Protein AF-A0A1Y0Y977-F1 (afdb_monomer_lite)

Organism: NCBI:txid481145

Secondary structure (DSSP, 8-state):
------HHHHHHHHTTGGGTSS---------HHHHHHHHHHHHHHHHHHTSHHHHTT--SSHHHHHHHHHHHHHHHHT-

InterPro domains:
  IPR025668 Transposase DDE domain [PF13586] (27-76)

Structure (mmCIF, N/CA/C/O backbone):
data_AF-A0A1Y0Y977-F1
#
_entry.id   AF-A0A1Y0Y977-F1
#
loop_
_atom_site.group_PDB
_atom_site.id
_atom_site.type_symbol
_atom_site.label_atom_id
_atom_site.label_alt_id
_atom_site.label_comp_id
_atom_site.label_asym_id
_atom_site.label_entity_id
_atom_site.label_seq_id
_atom_site.pdbx_PDB_ins_code
_atom_site.Cartn_x
_atom_site.Cartn_y
_atom_site.Cartn_z
_atom_site.occupancy
_atom_site.B_iso_or_equiv
_atom_site.auth_seq_id
_atom_site.auth_comp_id
_atom_site.auth_asym_id
_atom_site.auth_atom_id
_atom_site.pdbx_PDB_model_num
ATOM 1 N N . MET A 1 1 ? 23.204 51.979 -7.734 1.00 44.38 1 MET A N 1
ATOM 2 C CA . MET A 1 1 ? 24.049 51.238 -6.776 1.00 44.38 1 MET A CA 1
ATOM 3 C C . MET A 1 1 ? 24.138 49.796 -7.263 1.00 44.38 1 MET A C 1
ATOM 5 O O . MET A 1 1 ? 23.372 48.954 -6.827 1.00 44.38 1 MET A O 1
ATOM 9 N N . ALA A 1 2 ? 24.974 49.552 -8.273 1.00 48.84 2 ALA A N 1
ATOM 10 C CA . ALA A 1 2 ? 25.248 48.213 -8.786 1.00 48.84 2 ALA A CA 1
ATOM 11 C C . ALA A 1 2 ? 26.616 47.818 -8.234 1.00 48.84 2 ALA A C 1
ATOM 13 O O . ALA A 1 2 ? 27.579 48.555 -8.435 1.00 48.84 2 ALA A O 1
ATOM 14 N N . LEU A 1 3 ? 26.682 46.723 -7.478 1.00 54.72 3 LEU A N 1
ATOM 15 C CA . LEU A 1 3 ? 27.942 46.155 -7.008 1.00 54.72 3 LEU A CA 1
ATOM 16 C C . LEU A 1 3 ? 28.693 45.616 -8.232 1.00 54.72 3 LEU A C 1
ATOM 18 O O . LEU A 1 3 ? 28.502 44.471 -8.631 1.00 54.72 3 LEU A O 1
ATOM 22 N N . SER A 1 4 ? 29.491 46.468 -8.879 1.00 57.62 4 SER A N 1
ATOM 23 C CA . SER A 1 4 ? 30.453 46.029 -9.883 1.00 57.62 4 SER A CA 1
ATOM 24 C C . SER A 1 4 ? 31.565 45.298 -9.143 1.00 57.62 4 SER A C 1
ATOM 26 O O . SER A 1 4 ? 32.382 45.928 -8.470 1.00 57.62 4 SER A O 1
ATOM 28 N N . LEU A 1 5 ? 31.529 43.972 -9.219 1.00 63.16 5 LEU A N 1
ATOM 29 C CA . LEU A 1 5 ? 32.549 43.077 -8.684 1.00 63.16 5 LEU A CA 1
ATOM 30 C C . LEU A 1 5 ? 33.945 43.545 -9.133 1.00 63.16 5 LEU A C 1
ATOM 32 O O . LEU A 1 5 ? 34.118 43.973 -10.279 1.00 63.16 5 LEU A O 1
ATOM 36 N N . THR A 1 6 ? 34.922 43.506 -8.225 1.00 63.81 6 THR A N 1
ATOM 37 C CA . THR A 1 6 ? 36.309 43.874 -8.542 1.00 63.81 6 THR A CA 1
ATOM 38 C C . THR A 1 6 ? 36.874 42.910 -9.595 1.00 63.81 6 THR A C 1
ATOM 40 O O . THR A 1 6 ? 36.388 41.782 -9.712 1.00 63.81 6 THR A O 1
ATOM 43 N N . PRO A 1 7 ? 37.882 43.315 -10.394 1.00 58.03 7 PRO A N 1
ATOM 44 C CA . PRO A 1 7 ? 38.424 42.471 -11.466 1.00 58.03 7 PRO A CA 1
ATOM 45 C C . PRO A 1 7 ? 38.856 41.080 -10.984 1.00 58.03 7 PRO A C 1
ATOM 47 O O . PRO A 1 7 ? 38.713 40.108 -11.718 1.00 58.03 7 PRO A O 1
ATOM 50 N N . GLU A 1 8 ? 39.299 40.989 -9.730 1.00 59.06 8 GLU A N 1
ATOM 51 C CA . GLU A 1 8 ? 39.710 39.749 -9.066 1.00 59.06 8 GLU A CA 1
ATOM 52 C C . GLU A 1 8 ? 38.515 38.835 -8.737 1.00 59.06 8 GLU A C 1
ATOM 54 O O . GLU A 1 8 ? 38.572 37.628 -8.938 1.00 59.06 8 GLU A O 1
ATOM 59 N N . GLN A 1 9 ? 37.362 39.397 -8.360 1.00 58.44 9 GLN A N 1
ATOM 60 C CA . GLN A 1 9 ? 36.137 38.609 -8.163 1.00 58.44 9 GLN A CA 1
ATOM 61 C C . GLN A 1 9 ? 35.581 38.042 -9.481 1.00 58.44 9 GLN A C 1
ATOM 63 O O . GLN A 1 9 ? 34.817 37.079 -9.464 1.00 58.44 9 GLN A O 1
ATOM 68 N N . ARG A 1 10 ? 35.938 38.638 -10.630 1.00 54.81 10 ARG A N 1
ATOM 69 C CA . ARG A 1 10 ? 35.530 38.165 -11.964 1.00 54.81 10 ARG A CA 1
ATOM 70 C C . ARG A 1 10 ? 36.285 36.905 -12.385 1.00 54.81 10 ARG A C 1
ATOM 72 O O . ARG A 1 10 ? 35.715 36.063 -13.076 1.00 54.81 10 ARG A O 1
ATOM 79 N N . THR A 1 11 ? 37.547 36.779 -11.985 1.00 56.12 11 THR A N 1
ATOM 80 C CA . THR A 1 11 ? 38.340 35.579 -12.259 1.00 56.12 11 THR A CA 1
ATOM 81 C C . THR A 1 11 ? 37.881 34.420 -11.385 1.00 56.12 11 THR A C 1
ATOM 83 O O . THR A 1 11 ? 37.704 33.330 -11.905 1.00 56.12 11 THR A O 1
ATOM 86 N N . ASP A 1 12 ? 37.508 34.668 -10.128 1.00 54.53 12 ASP A N 1
ATOM 87 C CA . ASP A 1 12 ? 37.018 33.611 -9.232 1.00 54.53 12 ASP A CA 1
ATOM 88 C C . ASP A 1 12 ? 35.685 32.984 -9.684 1.00 54.53 12 ASP A C 1
ATOM 90 O O . ASP A 1 12 ? 35.488 31.780 -9.539 1.00 54.53 12 ASP A O 1
ATOM 94 N N . ILE A 1 13 ? 34.764 33.765 -10.273 1.00 55.53 13 ILE A N 1
ATOM 95 C CA . ILE A 1 13 ? 33.518 33.208 -10.840 1.00 55.53 13 ILE A CA 1
ATOM 96 C C . ILE A 1 13 ? 33.743 32.460 -12.161 1.00 55.53 13 ILE A C 1
ATOM 98 O O . ILE A 1 13 ? 33.002 31.528 -12.454 1.00 55.53 13 ILE A O 1
ATOM 102 N N . THR A 1 14 ? 34.756 32.845 -12.945 1.00 57.81 14 THR A N 1
ATOM 103 C CA . THR A 1 14 ? 35.083 32.180 -14.221 1.00 57.81 14 THR A CA 1
ATOM 104 C C . THR A 1 14 ? 35.703 30.803 -13.962 1.00 57.81 14 THR A C 1
ATOM 106 O O . THR A 1 14 ? 35.421 29.849 -14.677 1.00 57.81 14 THR A O 1
ATOM 109 N N . GLU A 1 15 ? 36.470 30.668 -12.878 1.00 57.25 15 GLU A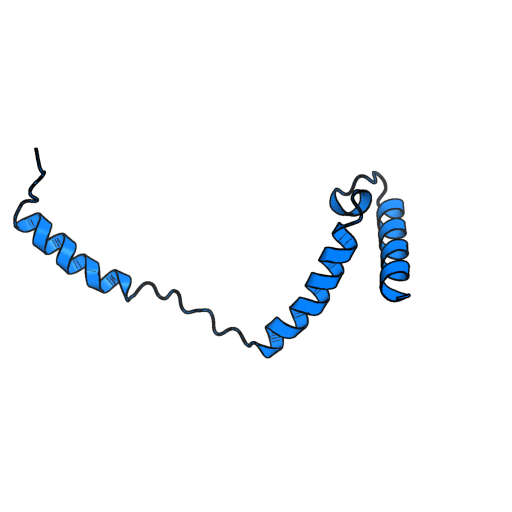 N 1
ATOM 110 C CA . GLU A 1 15 ? 37.059 29.395 -12.435 1.00 57.25 15 GLU A CA 1
ATOM 111 C C . GLU A 1 15 ? 36.045 28.474 -11.721 1.00 57.25 15 GLU A C 1
ATOM 113 O O . GLU A 1 15 ? 36.349 27.313 -11.452 1.00 57.25 15 GLU A O 1
ATOM 118 N N . ALA A 1 16 ? 34.836 28.962 -11.408 1.00 55.00 16 ALA A N 1
ATOM 119 C CA . ALA A 1 16 ? 33.765 28.180 -10.779 1.00 55.00 16 ALA A CA 1
ATOM 120 C C . ALA A 1 16 ? 32.797 27.530 -11.790 1.00 55.00 16 ALA A C 1
ATOM 122 O O . ALA A 1 16 ? 32.114 26.561 -11.450 1.00 55.00 16 ALA A O 1
ATOM 123 N N . GLU A 1 17 ? 32.774 27.995 -13.045 1.00 58.34 17 GLU A N 1
ATOM 124 C CA . GLU A 1 17 ? 31.988 27.387 -14.128 1.00 58.34 17 GLU A CA 1
ATOM 125 C C . GLU A 1 17 ? 32.378 25.945 -14.526 1.00 58.34 17 GLU A C 1
ATOM 127 O O . GLU A 1 17 ? 31.462 25.214 -14.911 1.00 58.34 17 GLU A O 1
ATOM 132 N N . PRO A 1 18 ? 33.627 25.438 -14.385 1.00 58.06 18 PRO A N 1
ATOM 133 C CA . PRO A 1 18 ? 33.925 24.063 -14.780 1.00 58.06 18 PRO A CA 1
ATOM 134 C C . PRO A 1 18 ? 33.364 23.038 -13.780 1.00 58.06 18 PRO A C 1
ATOM 136 O O . PRO A 1 18 ? 33.297 21.852 -14.083 1.00 58.06 18 PRO A O 1
ATOM 139 N N . LEU A 1 19 ? 32.915 23.480 -12.598 1.00 56.94 19 LEU A N 1
ATOM 140 C CA . LEU A 1 19 ? 32.367 22.613 -11.551 1.00 56.94 19 LEU A CA 1
ATOM 141 C C . LEU A 1 19 ? 30.858 22.373 -11.676 1.00 56.94 19 LEU A C 1
ATOM 143 O O . LEU A 1 19 ? 30.322 21.548 -10.938 1.00 56.94 19 LEU A O 1
ATOM 147 N N . LEU A 1 20 ? 30.164 23.054 -12.597 1.00 54.66 20 LEU A N 1
ATOM 148 C CA . LEU A 1 20 ? 28.758 22.756 -12.900 1.00 54.66 20 LEU A CA 1
ATOM 149 C C . LEU A 1 20 ? 28.605 21.578 -13.872 1.00 54.66 20 LEU A C 1
ATOM 151 O O . LEU A 1 20 ? 27.604 20.867 -13.794 1.00 54.66 20 LEU A O 1
ATOM 155 N N . ASP A 1 21 ? 29.617 21.317 -14.700 1.00 56.44 21 ASP A N 1
ATOM 156 C CA . ASP A 1 21 ? 29.665 20.162 -15.606 1.00 56.44 21 ASP A CA 1
ATOM 157 C C . ASP A 1 21 ? 30.119 18.877 -14.883 1.00 56.44 21 ASP A C 1
ATOM 159 O O . ASP A 1 21 ? 29.852 17.765 -15.343 1.00 56.44 21 ASP A O 1
ATOM 163 N N . GLU A 1 22 ? 30.756 19.027 -13.714 1.00 60.44 22 GLU A N 1
ATOM 164 C CA . GLU A 1 22 ? 31.170 17.942 -12.813 1.00 60.44 22 GLU A CA 1
ATOM 165 C C . GLU A 1 22 ? 30.145 17.604 -11.728 1.00 60.44 22 GLU A C 1
ATOM 167 O O . GLU A 1 22 ? 30.336 16.634 -10.983 1.00 60.44 22 GLU A O 1
ATOM 172 N N . ILE A 1 23 ? 29.025 18.335 -11.638 1.00 56.53 23 ILE A N 1
ATOM 173 C CA . ILE A 1 23 ? 27.868 17.801 -10.923 1.00 56.53 23 ILE A CA 1
ATOM 174 C C . ILE A 1 23 ? 27.336 16.668 -11.790 1.00 56.53 23 ILE A C 1
ATOM 176 O O . ILE A 1 23 ? 26.404 16.825 -12.578 1.00 56.53 23 ILE A O 1
ATOM 180 N N . ASP A 1 24 ? 27.941 15.499 -11.606 1.00 56.56 24 ASP A N 1
ATOM 181 C CA . ASP A 1 24 ? 27.465 14.223 -12.080 1.00 56.56 24 ASP A CA 1
ATOM 182 C C . ASP A 1 24 ? 26.161 13.930 -11.330 1.00 56.56 24 ASP A C 1
ATOM 184 O O . ASP A 1 24 ? 26.047 13.043 -10.480 1.00 56.56 24 ASP A O 1
ATOM 188 N N . ILE A 1 25 ? 25.101 14.649 -11.704 1.00 59.50 25 ILE A N 1
ATOM 189 C CA . ILE A 1 25 ? 23.758 14.097 -11.731 1.00 59.50 25 ILE A CA 1
ATOM 190 C C . ILE A 1 25 ? 23.809 13.046 -12.840 1.00 59.50 25 ILE A C 1
ATOM 192 O O . ILE A 1 25 ? 23.126 13.155 -13.851 1.00 59.50 25 ILE A O 1
ATOM 196 N N . CYS A 1 26 ? 24.643 12.020 -12.665 1.00 59.03 26 CYS A N 1
ATOM 197 C CA . CYS A 1 26 ? 24.587 10.802 -13.426 1.00 59.03 26 CYS A CA 1
ATOM 198 C C . CYS A 1 26 ? 23.156 10.337 -13.196 1.00 59.03 26 CYS A C 1
ATOM 200 O O . CYS A 1 26 ? 22.822 9.975 -12.054 1.00 59.03 26 CYS A O 1
ATOM 202 N N . PRO A 1 27 ? 22.260 10.367 -14.199 1.00 64.31 27 PRO A N 1
ATOM 203 C CA . PRO A 1 27 ? 20.965 9.756 -14.014 1.00 64.31 27 PRO A CA 1
ATOM 204 C C . PRO A 1 27 ? 21.281 8.277 -13.820 1.00 64.31 27 PRO A C 1
ATOM 206 O O . PRO A 1 27 ? 21.596 7.585 -14.789 1.00 64.31 27 PRO A O 1
ATOM 209 N N . ARG A 1 28 ? 21.316 7.817 -12.554 1.00 65.44 28 ARG A N 1
ATOM 210 C CA . ARG A 1 28 ? 21.762 6.466 -12.182 1.00 65.44 28 ARG A CA 1
ATOM 211 C C . ARG A 1 28 ? 21.174 5.511 -13.188 1.00 65.44 28 ARG A C 1
ATOM 213 O O . ARG A 1 28 ? 19.952 5.464 -13.245 1.00 65.44 28 ARG A O 1
ATOM 220 N N . LYS A 1 29 ? 22.011 4.825 -13.981 1.00 65.25 29 LYS A N 1
ATOM 221 C CA . LYS A 1 29 ? 21.602 4.020 -15.144 1.00 65.25 29 LYS A CA 1
ATOM 222 C C . LYS A 1 29 ? 20.390 3.166 -14.782 1.00 65.25 29 LYS A C 1
ATOM 224 O O . LYS A 1 29 ? 20.513 2.070 -14.229 1.00 65.25 29 LYS A O 1
ATOM 229 N N . THR A 1 30 ? 19.200 3.703 -15.027 1.00 65.94 30 THR A N 1
ATOM 230 C CA . THR A 1 30 ? 17.964 3.113 -14.540 1.00 65.94 30 THR A CA 1
ATOM 231 C C . THR A 1 30 ? 17.635 2.044 -15.555 1.00 65.94 30 THR A C 1
ATOM 233 O O . THR A 1 30 ? 17.297 2.318 -16.702 1.00 65.94 30 THR A O 1
ATOM 236 N N . ARG A 1 31 ? 17.813 0.775 -15.181 1.00 69.31 31 ARG A N 1
ATOM 237 C CA . ARG A 1 31 ? 17.380 -0.328 -16.041 1.00 69.31 31 ARG A CA 1
ATOM 238 C C . ARG A 1 31 ? 15.856 -0.246 -16.146 1.00 69.31 31 ARG A C 1
ATOM 240 O O . ARG A 1 31 ? 15.156 -0.714 -15.249 1.00 69.31 31 ARG A O 1
ATOM 247 N N . PHE A 1 32 ? 15.346 0.367 -17.214 1.00 72.69 32 PHE A N 1
ATOM 248 C CA . PHE A 1 32 ? 13.916 0.634 -17.419 1.00 72.69 32 PHE A CA 1
ATOM 249 C C . PHE A 1 32 ? 13.046 -0.620 -17.257 1.00 72.69 32 PHE A C 1
ATOM 251 O O . PHE A 1 32 ? 11.943 -0.552 -16.722 1.00 72.69 32 PHE A O 1
ATOM 258 N N . SER A 1 33 ? 13.570 -1.789 -17.630 1.00 75.44 33 SER A N 1
ATOM 259 C CA . SER A 1 33 ? 12.917 -3.087 -17.434 1.00 75.44 33 SER A CA 1
ATOM 260 C C . SER A 1 33 ? 12.675 -3.445 -15.959 1.00 75.44 33 SER A C 1
ATOM 262 O O . SER A 1 33 ? 11.635 -4.018 -15.633 1.00 75.44 33 SER A O 1
ATOM 264 N N . ILE A 1 34 ? 13.590 -3.081 -15.056 1.00 74.94 34 ILE A N 1
ATOM 265 C CA . ILE A 1 34 ? 13.445 -3.279 -13.604 1.00 74.94 34 ILE A CA 1
ATOM 266 C C 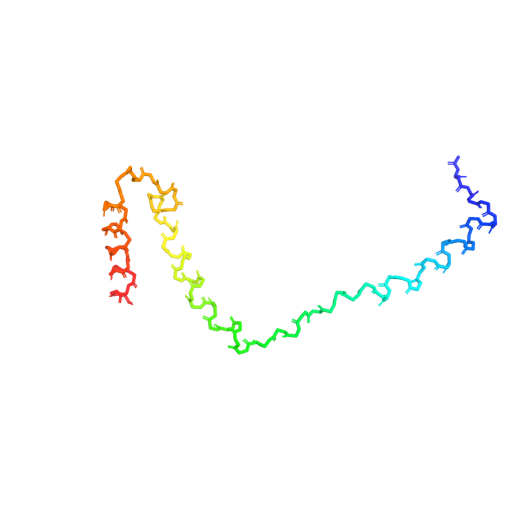. ILE A 1 34 ? 12.457 -2.255 -13.035 1.00 74.94 34 ILE A C 1
ATOM 268 O O . ILE A 1 34 ? 11.578 -2.607 -12.249 1.00 74.94 34 ILE A O 1
ATOM 272 N N . TYR A 1 35 ? 12.544 -1.003 -13.486 1.00 76.81 35 TYR A N 1
ATOM 273 C CA . TYR A 1 35 ? 11.630 0.062 -13.066 1.00 76.81 35 TYR A CA 1
ATOM 274 C C . TYR A 1 35 ? 10.179 -0.191 -13.504 1.00 76.81 35 TYR A C 1
ATOM 276 O O . TYR A 1 35 ? 9.255 0.085 -12.743 1.00 76.81 35 TYR A O 1
ATOM 284 N N . LYS A 1 36 ? 9.953 -0.814 -14.668 1.00 82.50 36 LYS A N 1
ATOM 285 C CA . LYS A 1 36 ? 8.604 -1.133 -15.167 1.00 82.50 36 LYS A CA 1
ATOM 286 C C . LYS A 1 36 ? 7.840 -2.105 -14.260 1.00 82.50 36 LYS A C 1
ATOM 288 O O . LYS A 1 36 ? 6.627 -1.973 -14.113 1.00 82.50 36 LYS A O 1
ATOM 293 N N . LYS A 1 37 ? 8.533 -3.045 -13.605 1.00 86.62 37 LYS A N 1
ATOM 294 C CA . LYS A 1 37 ? 7.914 -3.987 -12.653 1.00 86.62 37 LYS A CA 1
ATOM 295 C C . LYS A 1 37 ? 7.423 -3.290 -11.380 1.00 86.62 37 LYS A C 1
ATOM 297 O O . LYS A 1 37 ? 6.401 -3.685 -10.826 1.00 86.62 37 LYS A O 1
ATOM 302 N N . ARG A 1 38 ? 8.096 -2.216 -10.949 1.00 87.00 38 ARG A N 1
ATOM 303 C CA . ARG A 1 38 ? 7.695 -1.437 -9.766 1.00 87.00 38 ARG A CA 1
ATOM 304 C C . ARG A 1 38 ? 6.350 -0.736 -9.941 1.00 87.00 38 ARG A C 1
ATOM 306 O O . ARG A 1 38 ? 5.584 -0.694 -8.988 1.00 87.00 38 ARG A O 1
ATOM 313 N N . ASN A 1 39 ? 6.022 -0.279 -11.151 1.00 90.44 39 ASN A N 1
ATOM 314 C CA . ASN A 1 39 ? 4.750 0.396 -11.446 1.00 90.44 39 ASN A CA 1
ATOM 315 C C . ASN A 1 39 ? 3.518 -0.467 -11.099 1.00 90.44 39 ASN A C 1
ATOM 317 O O . ASN A 1 39 ? 2.485 0.069 -10.711 1.00 90.44 39 ASN A O 1
ATOM 321 N N . ILE A 1 40 ? 3.616 -1.798 -11.191 1.00 89.62 40 ILE A N 1
ATOM 322 C CA . ILE A 1 40 ? 2.523 -2.708 -10.805 1.00 89.62 40 ILE A CA 1
ATOM 323 C C . ILE A 1 40 ? 2.286 -2.638 -9.291 1.00 89.62 40 ILE A C 1
ATOM 325 O O . ILE A 1 40 ? 1.159 -2.452 -8.835 1.00 89.62 40 ILE A O 1
ATOM 329 N N . ILE A 1 41 ? 3.369 -2.725 -8.517 1.00 90.06 41 ILE A N 1
ATOM 330 C CA . ILE A 1 41 ? 3.342 -2.662 -7.054 1.00 90.06 41 ILE A CA 1
ATOM 331 C C . ILE A 1 41 ? 2.898 -1.268 -6.587 1.00 90.06 41 ILE A C 1
ATOM 333 O O . ILE A 1 41 ? 2.075 -1.142 -5.685 1.00 90.06 41 ILE A O 1
ATOM 337 N N . GLU A 1 42 ? 3.391 -0.211 -7.231 1.00 93.00 42 GLU A N 1
ATOM 338 C CA . GLU A 1 42 ? 3.016 1.171 -6.924 1.00 93.00 42 GLU A CA 1
ATOM 339 C C . GLU A 1 42 ? 1.520 1.409 -7.167 1.00 93.00 42 GLU A C 1
ATOM 341 O O . GLU A 1 42 ? 0.843 1.948 -6.294 1.00 93.00 42 GLU A O 1
ATOM 346 N N . ARG A 1 43 ? 0.962 0.922 -8.286 1.00 92.12 43 ARG A N 1
ATOM 347 C CA . ARG A 1 43 ? -0.485 1.000 -8.562 1.00 92.12 43 ARG A CA 1
ATOM 348 C C . ARG A 1 43 ? -1.317 0.235 -7.543 1.00 92.12 43 ARG A C 1
ATOM 350 O O . ARG A 1 43 ? -2.369 0.724 -7.135 1.00 92.12 43 ARG A O 1
ATOM 357 N N . PHE A 1 44 ? -0.843 -0.929 -7.108 1.00 91.25 44 PHE A N 1
ATOM 358 C CA . PHE A 1 44 ? -1.491 -1.684 -6.042 1.00 91.25 44 PHE A CA 1
ATOM 359 C C . PHE A 1 44 ? -1.547 -0.871 -4.739 1.00 91.25 44 PHE A C 1
ATOM 361 O O . PHE A 1 44 ? -2.626 -0.688 -4.176 1.00 91.25 44 PHE A O 1
ATOM 368 N N . PHE A 1 45 ? -0.421 -0.300 -4.302 1.00 90.19 45 PHE A N 1
ATOM 369 C CA . PHE A 1 45 ? -0.385 0.514 -3.085 1.00 90.19 45 PHE A CA 1
ATOM 370 C C . PHE A 1 45 ? -1.175 1.817 -3.203 1.00 90.19 45 PHE A C 1
ATOM 372 O O . PHE A 1 45 ? -1.756 2.255 -2.213 1.00 90.19 45 PHE A O 1
ATOM 379 N N . VAL A 1 46 ? -1.237 2.423 -4.390 1.00 93.19 46 VAL A N 1
ATOM 380 C CA . VAL A 1 46 ? -2.095 3.587 -4.645 1.00 93.19 46 VAL A CA 1
ATOM 381 C C . VAL A 1 46 ? -3.563 3.227 -4.414 1.00 93.19 46 VAL A C 1
ATOM 383 O O . VAL A 1 46 ? -4.235 3.931 -3.666 1.00 93.19 46 VAL A O 1
ATOM 386 N N . ARG A 1 47 ? -4.048 2.109 -4.973 1.00 92.31 47 ARG A N 1
ATOM 387 C CA . ARG A 1 47 ? -5.430 1.636 -4.757 1.00 92.31 47 ARG A CA 1
ATOM 388 C C . ARG A 1 47 ? -5.685 1.284 -3.291 1.00 92.31 47 ARG A C 1
ATOM 390 O O . ARG A 1 47 ? -6.702 1.672 -2.732 1.00 92.31 47 ARG A O 1
ATOM 397 N N . LEU A 1 48 ? -4.736 0.619 -2.638 1.00 92.25 48 LEU A N 1
ATOM 398 C CA . LEU A 1 48 ? -4.838 0.250 -1.225 1.00 92.25 48 LEU A CA 1
ATOM 399 C C . LEU A 1 48 ? -4.887 1.481 -0.301 1.00 92.25 48 LEU A C 1
ATOM 401 O O . LEU A 1 48 ? -5.618 1.484 0.686 1.00 92.25 48 LEU A O 1
ATOM 405 N N . LYS A 1 49 ? -4.172 2.560 -0.640 1.00 90.31 49 LYS A N 1
ATOM 406 C CA . LYS A 1 49 ? -4.192 3.826 0.112 1.00 90.31 49 LYS A CA 1
ATOM 407 C C . LYS A 1 49 ? -5.441 4.685 -0.120 1.00 90.31 49 LYS A C 1
ATOM 409 O O . LYS A 1 49 ? -5.636 5.638 0.628 1.00 90.31 49 LYS A O 1
ATOM 414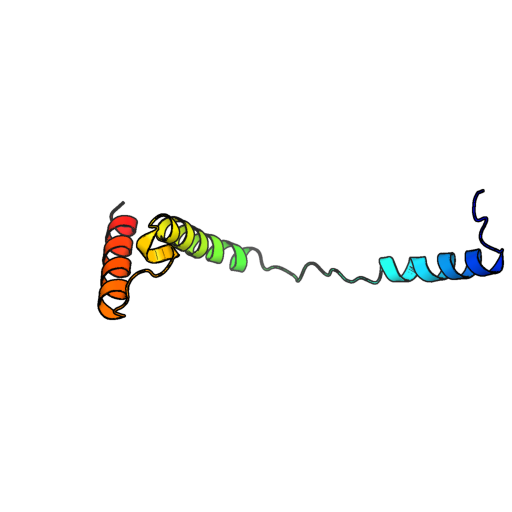 N N . GLN A 1 50 ? -6.306 4.364 -1.086 1.00 92.75 50 GLN A N 1
ATOM 415 C CA . GLN A 1 50 ? -7.613 5.034 -1.208 1.00 92.75 50 GLN A CA 1
ATOM 416 C C . GLN A 1 50 ? -8.505 4.754 0.012 1.00 92.75 50 GLN A C 1
ATOM 418 O O . GLN A 1 50 ? -9.333 5.580 0.394 1.00 92.75 50 GLN A O 1
ATOM 423 N N . PHE A 1 51 ? -8.292 3.619 0.678 1.00 90.81 51 PHE A N 1
ATOM 424 C CA . PHE A 1 51 ? -8.978 3.265 1.910 1.00 90.81 51 PHE A CA 1
ATOM 425 C C . PHE A 1 51 ? -8.351 4.017 3.087 1.00 90.81 51 PHE A C 1
ATOM 427 O O . PHE A 1 51 ? -7.329 3.602 3.640 1.00 90.81 51 PHE A O 1
ATOM 434 N N . ARG A 1 52 ? -8.979 5.132 3.487 1.00 91.31 52 ARG A N 1
ATOM 435 C CA . ARG A 1 52 ? -8.465 6.039 4.531 1.00 91.31 52 ARG A CA 1
ATOM 436 C C . ARG A 1 52 ? -8.073 5.312 5.821 1.00 91.31 52 ARG A C 1
ATOM 438 O O . ARG A 1 52 ? -7.019 5.614 6.361 1.00 91.31 52 ARG A O 1
ATOM 445 N N . GLY A 1 53 ? -8.866 4.333 6.268 1.00 89.50 53 GLY A N 1
ATOM 446 C CA . GLY A 1 53 ? -8.579 3.544 7.475 1.00 89.50 53 GLY A CA 1
ATOM 447 C C . GLY A 1 53 ? -7.252 2.780 7.424 1.00 89.50 53 GLY A C 1
ATOM 448 O O . GLY A 1 53 ? -6.530 2.723 8.420 1.00 89.50 53 GLY A O 1
ATOM 449 N N . ILE A 1 54 ? -6.893 2.269 6.24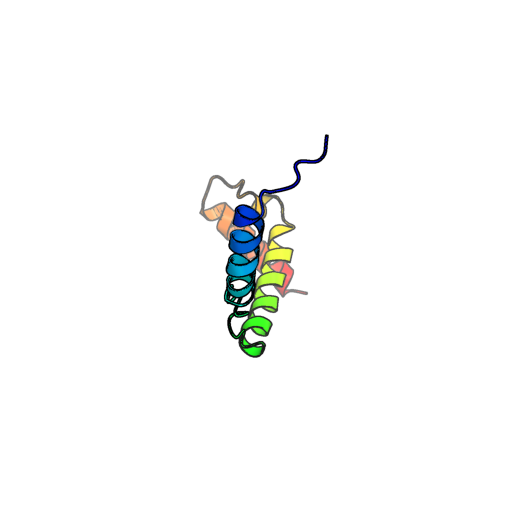3 1.00 91.50 54 ILE A N 1
ATOM 450 C CA . ILE A 1 54 ? -5.629 1.568 6.009 1.00 91.50 54 ILE A CA 1
ATOM 451 C C . ILE A 1 54 ? -4.485 2.574 5.842 1.00 91.50 54 ILE A C 1
ATOM 453 O O . ILE A 1 54 ? -3.415 2.386 6.416 1.00 91.50 54 ILE A O 1
ATOM 457 N N . ALA A 1 55 ? -4.711 3.664 5.100 1.00 93.25 55 ALA A N 1
ATOM 458 C CA . ALA A 1 55 ? -3.685 4.663 4.798 1.00 93.25 55 ALA A CA 1
ATOM 459 C C . ALA A 1 55 ? -3.121 5.361 6.046 1.00 93.25 55 ALA A C 1
ATOM 461 O O . ALA A 1 55 ? -1.919 5.608 6.121 1.00 93.25 55 ALA A O 1
ATOM 462 N N . THR A 1 56 ? -3.974 5.669 7.021 1.00 93.19 56 THR A N 1
ATOM 463 C CA . THR A 1 56 ? -3.582 6.319 8.281 1.00 93.19 56 THR A CA 1
ATOM 464 C C . THR A 1 56 ? -3.286 5.329 9.403 1.00 93.19 56 THR A C 1
ATOM 466 O O . THR A 1 56 ? -2.853 5.753 10.471 1.00 93.19 56 THR A O 1
ATOM 469 N N . ARG A 1 57 ? -3.519 4.025 9.183 1.00 91.06 57 ARG A N 1
ATOM 470 C CA . ARG A 1 57 ? -3.396 2.971 10.200 1.00 91.06 57 ARG A CA 1
ATOM 471 C C . ARG A 1 57 ? -4.161 3.326 11.488 1.00 91.06 57 ARG A C 1
ATOM 473 O O . ARG A 1 57 ? -3.584 3.356 12.573 1.00 91.06 57 ARG A O 1
ATOM 480 N N . TYR A 1 58 ? -5.463 3.604 11.368 1.00 90.50 58 TYR A N 1
ATOM 481 C CA . TYR A 1 58 ? -6.301 3.952 12.529 1.00 90.50 58 TYR A CA 1
ATOM 482 C C . TYR A 1 58 ? -6.548 2.778 13.488 1.00 90.50 58 TYR A C 1
ATOM 484 O O . TYR A 1 58 ? -6.840 2.992 14.665 1.00 90.50 58 TYR A O 1
ATOM 492 N N . ASP A 1 59 ? -6.428 1.545 12.999 1.00 90.88 59 ASP A N 1
ATOM 493 C CA . ASP A 1 59 ? -6.600 0.338 13.798 1.00 90.88 59 ASP A CA 1
ATOM 494 C C . ASP A 1 59 ? -5.585 0.245 14.947 1.00 90.88 59 ASP A C 1
ATOM 496 O O . ASP A 1 59 ? -4.369 0.222 14.741 1.00 90.88 59 ASP A O 1
ATOM 500 N N . LYS A 1 60 ? -6.100 0.131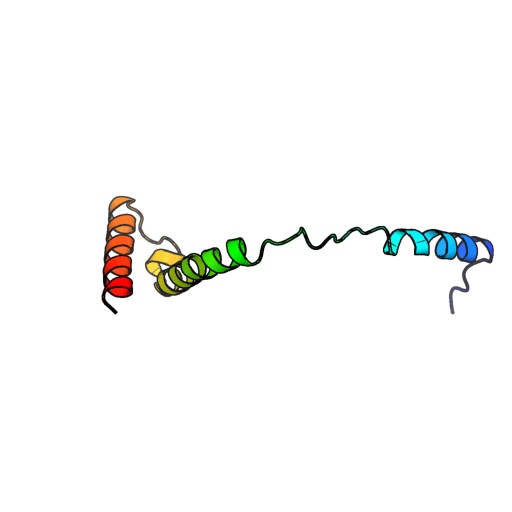 16.178 1.00 92.31 60 LYS A N 1
ATOM 501 C CA . LYS A 1 60 ? -5.283 -0.057 17.390 1.00 92.31 60 LYS A CA 1
ATOM 502 C C . LYS A 1 60 ? -4.674 -1.458 17.459 1.00 92.31 60 LYS A C 1
ATOM 504 O O . LYS A 1 60 ? -3.556 -1.631 17.940 1.00 92.31 60 LYS A O 1
ATOM 509 N N . LEU A 1 61 ? -5.418 -2.460 16.991 1.00 95.94 61 LEU A N 1
ATOM 510 C CA . LEU A 1 61 ? -5.022 -3.862 17.025 1.00 95.94 61 LEU A CA 1
ATOM 511 C C . LEU A 1 61 ? -4.343 -4.255 15.714 1.00 95.94 61 LEU A C 1
ATOM 513 O O . LEU A 1 61 ? -4.803 -3.948 14.617 1.00 95.94 61 LEU A O 1
ATOM 517 N N . LYS A 1 62 ? -3.241 -5.000 15.824 1.00 94.38 62 LYS A N 1
ATOM 518 C CA . LYS A 1 62 ? -2.500 -5.481 14.650 1.00 94.38 62 LYS A CA 1
ATOM 519 C C . LYS A 1 62 ? -3.339 -6.454 13.812 1.00 94.38 62 LYS A C 1
ATOM 521 O O . LYS A 1 62 ? -3.231 -6.451 12.591 1.00 94.38 62 LYS A O 1
ATOM 526 N N . SER A 1 63 ? -4.175 -7.261 14.466 1.00 96.19 63 SER A N 1
ATOM 527 C CA . SER A 1 63 ? -5.062 -8.237 13.828 1.00 96.19 63 SER A CA 1
ATOM 528 C C . SER A 1 63 ? -6.146 -7.577 12.976 1.00 96.19 63 SER A C 1
ATOM 530 O O . SER A 1 63 ? -6.353 -8.005 11.844 1.00 96.19 63 SER A O 1
ATOM 532 N N . THR A 1 64 ? -6.792 -6.517 13.475 1.00 94.62 64 THR A N 1
ATOM 533 C CA . THR A 1 64 ? -7.846 -5.809 12.729 1.00 94.62 64 THR A CA 1
ATOM 534 C C . THR A 1 64 ? -7.273 -5.116 11.498 1.00 94.62 64 THR A C 1
ATOM 536 O O . THR A 1 64 ? -7.823 -5.262 10.409 1.00 94.62 64 THR A O 1
ATOM 539 N N . PHE A 1 65 ? -6.098 -4.493 11.632 1.00 94.50 65 PHE A N 1
ATOM 540 C CA . PHE A 1 65 ? -5.383 -3.909 10.497 1.00 94.50 65 PHE A CA 1
ATOM 541 C C . PHE A 1 65 ? -5.060 -4.948 9.410 1.00 94.50 65 PHE A C 1
ATOM 543 O O . PHE A 1 65 ? -5.281 -4.700 8.226 1.00 94.50 65 PHE A O 1
ATOM 550 N N . ILE A 1 66 ? -4.555 -6.128 9.794 1.00 95.12 66 ILE A N 1
ATOM 551 C CA . ILE A 1 66 ? -4.229 -7.198 8.836 1.00 95.12 66 ILE A CA 1
ATOM 552 C C . ILE A 1 66 ? -5.497 -7.720 8.149 1.00 95.12 66 ILE A C 1
ATOM 554 O O . ILE A 1 66 ? -5.493 -7.876 6.930 1.00 95.12 66 ILE A O 1
ATOM 558 N N . ALA A 1 67 ? -6.583 -7.933 8.896 1.00 95.38 67 ALA A N 1
ATOM 559 C CA . ALA A 1 67 ? -7.858 -8.371 8.333 1.00 95.38 67 ALA A CA 1
ATOM 560 C C . ALA A 1 67 ? -8.418 -7.355 7.319 1.00 95.38 67 ALA A C 1
ATOM 562 O O . ALA A 1 67 ? -8.840 -7.738 6.229 1.00 95.38 67 ALA A O 1
ATOM 563 N N . ALA A 1 68 ? -8.350 -6.055 7.628 1.00 94.12 68 ALA A N 1
ATOM 564 C CA . ALA A 1 68 ? -8.766 -4.993 6.713 1.00 94.12 68 ALA A CA 1
ATOM 565 C C . ALA A 1 68 ? -7.933 -4.982 5.419 1.00 94.12 68 ALA A C 1
ATOM 567 O O . ALA A 1 68 ? -8.482 -4.862 4.323 1.00 94.12 68 ALA A O 1
ATOM 568 N N . VAL A 1 69 ? -6.612 -5.163 5.526 1.00 93.69 69 VAL A N 1
ATOM 569 C CA . VAL A 1 69 ? -5.714 -5.265 4.363 1.00 93.69 69 VAL A CA 1
ATOM 570 C C . VAL A 1 69 ? -6.035 -6.495 3.511 1.00 93.69 69 VAL A C 1
ATOM 572 O O . VAL A 1 69 ? -6.072 -6.385 2.287 1.00 93.69 69 VAL A O 1
ATOM 575 N N . GLN A 1 70 ? -6.299 -7.649 4.129 1.00 94.31 70 GLN A N 1
ATOM 576 C CA . GLN A 1 70 ? -6.674 -8.878 3.420 1.00 94.31 70 GLN A CA 1
ATOM 577 C C . GLN A 1 70 ? -8.007 -8.729 2.681 1.00 94.31 70 GLN A C 1
ATOM 579 O O . GLN A 1 70 ? -8.120 -9.143 1.528 1.00 94.31 70 GLN A O 1
ATOM 584 N N . LEU A 1 71 ? -8.990 -8.085 3.312 1.00 94.00 71 LEU A N 1
ATOM 585 C CA . LEU A 1 71 ? -10.282 -7.801 2.695 1.00 94.00 71 LEU A CA 1
ATOM 586 C C . LEU A 1 71 ? -10.114 -6.890 1.475 1.00 94.00 71 LEU A C 1
ATOM 588 O O . LEU A 1 71 ? -10.598 -7.208 0.391 1.00 94.00 71 LEU A O 1
ATOM 592 N N . VAL A 1 72 ? -9.375 -5.788 1.614 1.00 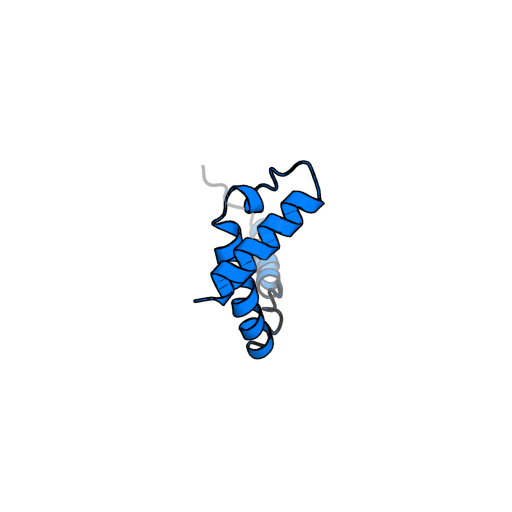93.38 72 VAL A N 1
ATOM 593 C CA . VAL A 1 72 ? -9.126 -4.862 0.499 1.00 93.38 72 VAL A CA 1
ATOM 594 C C . VAL A 1 72 ? -8.322 -5.520 -0.622 1.00 93.38 72 VAL A C 1
ATOM 596 O O . VAL A 1 72 ? -8.611 -5.284 -1.794 1.00 93.38 72 VAL A O 1
ATOM 599 N N . TYR A 1 73 ? -7.357 -6.380 -0.292 1.00 92.81 73 TYR A N 1
ATOM 600 C CA . TYR A 1 73 ? -6.636 -7.178 -1.282 1.00 92.81 73 TYR A CA 1
ATOM 601 C C . TYR A 1 73 ? -7.587 -8.067 -2.093 1.00 92.81 73 TYR A C 1
ATOM 603 O O . TYR A 1 73 ? -7.529 -8.043 -3.323 1.00 92.81 73 TYR A O 1
ATOM 611 N N . ALA A 1 74 ? -8.500 -8.779 -1.426 1.00 93.06 74 ALA A N 1
ATOM 612 C CA . ALA A 1 74 ? -9.498 -9.613 -2.092 1.00 93.06 74 ALA A CA 1
ATOM 613 C C . ALA A 1 74 ? -10.415 -8.788 -3.012 1.00 93.06 74 ALA A C 1
ATOM 615 O O . ALA A 1 74 ? -10.651 -9.177 -4.149 1.00 93.06 74 ALA A O 1
ATOM 616 N N . VAL A 1 75 ? -10.864 -7.609 -2.569 1.00 91.44 75 VAL A N 1
ATOM 617 C CA . VAL A 1 75 ? -11.719 -6.710 -3.369 1.00 91.44 75 VAL A CA 1
ATOM 618 C C . VAL A 1 75 ? -10.988 -6.148 -4.595 1.00 91.44 75 VAL A C 1
ATOM 620 O O . VAL A 1 75 ? -11.560 -6.047 -5.680 1.00 91.44 75 VAL A O 1
ATOM 623 N N . ILE A 1 76 ? -9.714 -5.776 -4.444 1.00 89.06 76 ILE A N 1
ATOM 624 C CA . ILE A 1 76 ? -8.890 -5.262 -5.546 1.00 89.06 76 ILE A CA 1
ATOM 625 C C . ILE A 1 76 ? -8.585 -6.362 -6.570 1.00 89.06 76 ILE A C 1
ATOM 627 O O . ILE A 1 76 ? -8.558 -6.056 -7.761 1.00 89.06 76 ILE A O 1
ATOM 631 N N . GLY A 1 77 ? -8.338 -7.593 -6.107 1.00 82.00 77 GLY A N 1
ATOM 632 C CA . GLY A 1 77 ? -8.001 -8.751 -6.940 1.00 82.00 77 GLY A CA 1
ATOM 633 C C . GLY A 1 77 ? -9.197 -9.493 -7.547 1.00 82.00 77 GLY A C 1
ATOM 634 O O . GLY A 1 77 ? -8.992 -10.306 -8.438 1.00 82.00 77 GLY A O 1
ATOM 635 N N . ALA A 1 78 ? -10.422 -9.224 -7.087 1.00 76.81 78 ALA A N 1
ATOM 636 C CA . ALA A 1 78 ? -11.655 -9.790 -7.642 1.00 76.81 78 ALA A CA 1
ATOM 637 C C . ALA A 1 78 ? -12.204 -9.031 -8.871 1.00 76.81 78 ALA A C 1
ATOM 639 O O . ALA A 1 78 ? -13.219 -9.450 -9.421 1.00 76.81 78 ALA A O 1
ATOM 640 N N . ASN A 1 79 ? -11.568 -7.922 -9.276 1.00 57.09 79 ASN A N 1
ATOM 641 C CA . ASN A 1 79 ? -11.905 -7.144 -10.478 1.00 57.09 79 ASN A CA 1
ATOM 642 C C . ASN A 1 79 ? -10.949 -7.428 -11.634 1.00 57.09 79 ASN A C 1
ATOM 644 O O . ASN A 1 79 ? -9.731 -7.544 -11.363 1.00 57.09 79 ASN A O 1
#

pLDDT: mean 77.11, std 16.51, range [44.38, 96.19]

Foldseek 3Di:
DDPPDDPVVVVVVVVCVVVVVVPCPVVPPDPVVVVVVVVVVVVVVVQVCVPVCLVVVVDPDPVVNVVSSVVSVCVVVVD

Radius of gyration: 26.36 Å; chains: 1; bounding box: 52×61×35 Å

Sequence (79 aa):
MALSLTPEQRTDITEAEPLLDEIDICPRKTRFSIYKKRNIIERFFVRLKQFRGIATRYDKLKSTFIAAVQLVYAVIGAN